Protein AF-A0A2P8R454-F1 (afdb_monomer_lite)

Structure (mmCIF, N/CA/C/O backbone):
data_AF-A0A2P8R454-F1
#
_entry.id   AF-A0A2P8R454-F1
#
loop_
_atom_site.group_PDB
_ato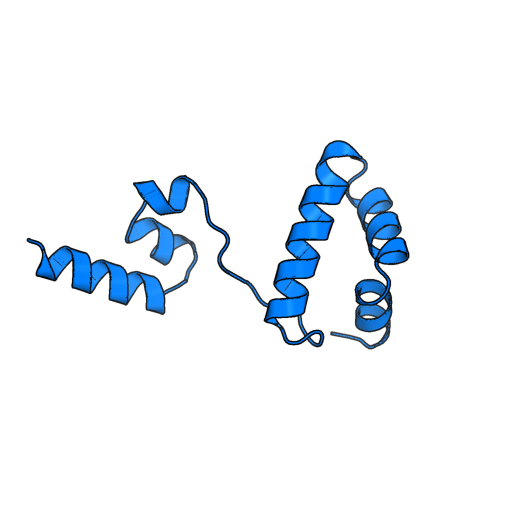m_site.id
_atom_site.type_symbol
_atom_site.label_atom_id
_atom_site.label_alt_id
_atom_site.label_comp_id
_atom_site.label_asym_id
_atom_site.label_entity_id
_atom_site.label_seq_id
_atom_site.pdbx_PDB_ins_code
_atom_site.Cartn_x
_atom_site.Cartn_y
_atom_site.Cartn_z
_atom_site.occupancy
_atom_site.B_iso_or_equiv
_atom_site.auth_seq_id
_atom_site.auth_comp_id
_atom_site.auth_asym_id
_atom_site.auth_atom_id
_atom_site.pdbx_PDB_model_num
ATOM 1 N N . MET A 1 1 ? -1.560 -1.597 16.221 1.00 70.81 1 MET A N 1
ATOM 2 C CA . MET A 1 1 ? -2.775 -0.757 16.195 1.00 70.81 1 MET A CA 1
ATOM 3 C C . MET A 1 1 ? -3.500 -0.948 17.514 1.00 70.81 1 MET A C 1
ATOM 5 O O . MET A 1 1 ? -3.611 -2.093 17.935 1.00 70.81 1 MET A O 1
ATOM 9 N N . ASN A 1 2 ? -3.910 0.127 18.183 1.00 83.81 2 ASN A N 1
ATOM 10 C CA . ASN A 1 2 ? -4.636 0.062 19.456 1.00 83.81 2 ASN A CA 1
ATOM 11 C C . ASN A 1 2 ? -6.119 -0.302 19.222 1.00 83.81 2 ASN A C 1
ATOM 13 O O . ASN A 1 2 ? -6.612 -0.112 18.109 1.00 83.81 2 ASN A O 1
ATOM 17 N N . GLU A 1 3 ? -6.836 -0.796 20.233 1.00 83.12 3 GLU A N 1
ATOM 18 C CA . GLU A 1 3 ? -8.254 -1.188 20.094 1.00 83.12 3 GLU A CA 1
ATOM 19 C C . GLU A 1 3 ? -9.132 -0.022 19.634 1.00 83.12 3 GLU A C 1
ATOM 21 O O . GLU A 1 3 ? -9.871 -0.157 18.663 1.00 83.12 3 GLU A O 1
ATOM 26 N N . TYR A 1 4 ? -8.926 1.163 20.213 1.00 83.62 4 TYR A N 1
ATOM 27 C CA . TYR A 1 4 ? -9.585 2.398 19.779 1.00 83.62 4 TYR A CA 1
ATOM 28 C C . TYR A 1 4 ? -9.369 2.703 18.288 1.00 83.62 4 TYR A C 1
ATOM 30 O O . TYR A 1 4 ? -10.274 3.131 17.580 1.00 83.62 4 TYR A O 1
ATOM 38 N N . GLN A 1 5 ? -8.159 2.462 17.778 1.00 80.81 5 GLN A N 1
ATOM 39 C CA . GLN A 1 5 ? -7.856 2.707 16.368 1.00 80.81 5 GLN A CA 1
ATOM 40 C C . GLN A 1 5 ? -8.598 1.712 15.470 1.00 80.81 5 GLN A C 1
ATOM 42 O O . GLN A 1 5 ? -9.121 2.108 14.435 1.00 80.81 5 GLN A O 1
ATOM 47 N N . LYS A 1 6 ? -8.691 0.438 15.875 1.00 80.00 6 LYS A N 1
ATOM 48 C CA . LYS A 1 6 ? -9.483 -0.566 15.148 1.00 80.00 6 LYS A CA 1
ATOM 49 C C . LYS A 1 6 ? -10.955 -0.175 15.087 1.00 80.00 6 LYS A C 1
ATOM 51 O O . LYS A 1 6 ? -11.547 -0.269 14.019 1.00 80.00 6 LYS A O 1
ATOM 56 N N . GLU A 1 7 ? -11.509 0.310 16.193 1.00 84.06 7 GLU A N 1
ATOM 57 C CA . GLU A 1 7 ? -12.897 0.765 16.264 1.00 84.06 7 GLU A CA 1
ATOM 58 C C . GLU A 1 7 ? -13.154 1.932 15.298 1.00 84.06 7 GLU A C 1
ATOM 60 O O . GLU A 1 7 ? -14.049 1.857 14.454 1.00 84.06 7 GLU A O 1
ATOM 65 N N . VAL A 1 8 ? -12.289 2.953 15.323 1.00 83.19 8 VAL A N 1
ATOM 66 C CA . VAL A 1 8 ? -12.350 4.102 14.403 1.00 83.19 8 VAL A CA 1
ATOM 67 C C . VAL A 1 8 ? -12.277 3.668 12.938 1.00 83.19 8 VAL A C 1
ATOM 69 O O . VAL A 1 8 ? -13.015 4.189 12.109 1.00 83.19 8 VAL A O 1
ATOM 72 N N . PHE A 1 9 ? -11.410 2.710 12.610 1.00 79.75 9 PHE A N 1
ATOM 73 C CA . PHE A 1 9 ? -11.222 2.237 11.236 1.00 79.75 9 PHE A CA 1
ATOM 74 C C . PHE A 1 9 ? -12.304 1.266 10.763 1.00 79.75 9 PHE A C 1
ATOM 76 O O . PHE A 1 9 ? -12.572 1.194 9.568 1.00 79.75 9 PHE A O 1
ATOM 83 N N . SER A 1 10 ? -12.951 0.552 11.684 1.00 79.81 10 SER A N 1
ATOM 84 C CA . SER A 1 10 ? -14.099 -0.305 11.377 1.00 79.81 10 SER A CA 1
ATOM 85 C C . SER A 1 10 ? -15.376 0.495 11.097 1.00 79.81 10 SER A C 1
ATOM 87 O O . SER A 1 10 ? -16.239 0.039 10.349 1.00 79.81 10 SER A O 1
ATOM 89 N N . ASN A 1 11 ? -15.487 1.708 11.652 1.00 86.38 11 ASN A N 1
ATOM 90 C CA . ASN A 1 11 ? -16.629 2.586 11.440 1.00 86.38 11 ASN A CA 1
ATOM 91 C C . ASN A 1 11 ? -16.347 3.606 10.324 1.00 86.38 11 ASN A C 1
ATOM 93 O O . ASN A 1 11 ? -15.723 4.646 10.529 1.00 86.38 11 ASN A O 1
ATOM 97 N N . LEU A 1 12 ? -16.876 3.318 9.136 1.00 79.44 12 LEU A N 1
ATOM 98 C CA . LEU A 1 12 ? -16.690 4.124 7.927 1.00 79.44 12 LEU A CA 1
ATOM 99 C C . LEU A 1 12 ? -17.201 5.572 8.032 1.00 79.44 12 LEU A C 1
ATOM 101 O O . LEU A 1 12 ? -16.718 6.440 7.304 1.00 79.44 12 LEU A O 1
ATOM 105 N N . ILE A 1 13 ? -18.186 5.847 8.890 1.00 84.94 13 ILE A N 1
ATOM 106 C CA . ILE A 1 13 ? -18.713 7.205 9.102 1.00 84.94 13 ILE A CA 1
ATOM 107 C C . ILE A 1 13 ? -17.747 7.977 9.998 1.00 84.94 13 ILE A C 1
ATOM 109 O O . ILE A 1 13 ? -17.287 9.057 9.636 1.00 84.94 13 ILE A O 1
ATOM 113 N N . LEU A 1 14 ? -17.352 7.364 11.114 1.00 86.50 14 LEU A N 1
ATOM 114 C CA . LEU A 1 14 ? -16.452 7.977 12.084 1.00 86.50 14 LEU A CA 1
ATOM 115 C C . LEU A 1 14 ? -15.055 8.219 11.491 1.00 86.50 14 LEU A C 1
ATOM 117 O O . LEU A 1 14 ? -14.431 9.245 11.757 1.00 86.50 14 LEU A O 1
ATOM 121 N N . LEU A 1 15 ? -14.582 7.325 10.619 1.00 85.69 15 LEU A N 1
ATOM 122 C CA . LEU A 1 15 ? -13.355 7.521 9.850 1.00 85.69 15 LEU A CA 1
ATOM 123 C C . LEU A 1 15 ? -13.415 8.785 8.980 1.00 85.69 15 LEU A C 1
ATOM 125 O O . LEU A 1 15 ? -12.459 9.563 8.963 1.00 85.69 15 LEU A O 1
ATOM 129 N N . ARG A 1 16 ? -14.528 8.991 8.267 1.00 87.19 16 ARG A N 1
ATOM 130 C CA . ARG A 1 16 ? -14.727 10.152 7.390 1.00 87.19 16 ARG A CA 1
ATOM 131 C C . ARG A 1 16 ? -14.801 11.444 8.193 1.00 87.19 16 ARG A C 1
ATOM 133 O O . ARG A 1 16 ? -14.088 12.375 7.850 1.00 87.19 16 ARG A O 1
ATOM 140 N N . GLU A 1 17 ? -15.538 11.474 9.301 1.00 87.38 17 GLU A N 1
ATOM 141 C CA . GLU A 1 17 ? -15.598 12.646 10.190 1.00 87.38 17 GLU A CA 1
ATOM 142 C C . GLU A 1 17 ? -14.215 13.030 10.731 1.00 87.38 17 GLU A C 1
ATOM 144 O O . GLU A 1 17 ? -13.824 14.198 10.722 1.00 87.38 17 GLU A O 1
ATOM 149 N N . LYS A 1 18 ? -13.422 12.042 11.168 1.00 86.56 18 LYS A N 1
ATOM 150 C CA . LYS A 1 18 ? -12.050 12.295 11.627 1.00 86.56 18 LYS A CA 1
ATOM 151 C C . LYS A 1 18 ? -11.180 12.813 10.485 1.00 86.56 18 LYS A C 1
ATOM 153 O O . LYS A 1 18 ? -10.476 13.802 10.669 1.00 86.56 18 LYS A O 1
ATOM 158 N N . LEU A 1 19 ? -11.239 12.188 9.308 1.00 86.31 19 LEU A N 1
ATOM 159 C CA . LEU A 1 19 ? -10.507 12.655 8.129 1.00 86.31 19 LEU A CA 1
ATOM 160 C C . LEU A 1 19 ? -10.917 14.073 7.726 1.00 86.31 19 LEU A C 1
ATOM 162 O O . LEU A 1 19 ? -10.046 14.849 7.352 1.00 86.31 19 LEU A O 1
ATOM 166 N N . GLU A 1 20 ? -12.191 14.439 7.847 1.00 86.38 20 GLU A N 1
ATOM 167 C CA . GLU A 1 20 ? -12.692 15.783 7.547 1.00 86.38 20 GLU A CA 1
ATOM 168 C C . GLU A 1 20 ? -12.059 16.842 8.440 1.00 86.38 20 GLU A C 1
ATOM 170 O O . GLU A 1 20 ? -11.537 17.842 7.939 1.00 86.38 20 GLU A O 1
ATOM 175 N N . ILE A 1 21 ? -12.019 16.575 9.748 1.00 86.75 21 ILE A N 1
ATOM 176 C CA . ILE A 1 21 ? -11.400 17.458 10.740 1.00 86.75 21 ILE A CA 1
ATOM 177 C C . ILE A 1 21 ? -9.916 17.683 10.415 1.00 86.75 21 ILE A C 1
ATOM 179 O O . ILE A 1 21 ? -9.427 18.808 10.521 1.00 86.75 21 ILE A O 1
ATOM 183 N N . TYR A 1 22 ? -9.200 16.633 10.000 1.00 83.44 22 TYR A N 1
ATOM 184 C CA . TYR A 1 22 ? -7.762 16.712 9.728 1.00 83.44 22 TYR A CA 1
ATOM 185 C C . TYR A 1 22 ? -7.410 17.258 8.337 1.00 83.44 22 TYR A C 1
ATOM 187 O O . TYR A 1 22 ? -6.419 17.974 8.210 1.00 83.44 22 TYR A O 1
ATOM 195 N N . LEU A 1 23 ? -8.170 16.922 7.287 1.00 82.12 23 LEU A N 1
ATOM 196 C CA . LEU A 1 23 ? -7.873 17.356 5.915 1.00 82.12 23 LEU A CA 1
ATOM 197 C C . LEU A 1 23 ? -8.445 18.734 5.576 1.00 82.12 23 LEU A C 1
ATOM 199 O O . LEU A 1 23 ? -7.960 19.347 4.622 1.00 82.12 23 LEU A O 1
ATOM 203 N N . GLN A 1 24 ? -9.502 19.182 6.269 1.00 80.88 24 GLN A N 1
ATOM 204 C CA . GLN A 1 24 ? -10.220 20.442 6.008 1.00 80.88 24 GLN A CA 1
ATOM 205 C C . GLN A 1 24 ? -10.612 20.646 4.526 1.00 80.88 24 GLN A C 1
ATOM 207 O O . GLN A 1 24 ? -10.819 21.767 4.064 1.00 80.88 24 GLN A O 1
ATOM 212 N N . THR A 1 25 ? -10.677 19.564 3.741 1.00 79.12 25 THR A N 1
ATOM 213 C CA . THR A 1 25 ? -10.911 19.601 2.294 1.00 79.12 25 THR A CA 1
ATOM 214 C C . THR A 1 25 ? -11.853 18.474 1.867 1.00 79.12 25 THR A C 1
ATOM 216 O O . THR A 1 25 ? -11.432 17.317 1.787 1.00 79.12 25 THR A O 1
ATOM 219 N N . PRO A 1 26 ? -13.109 18.786 1.497 1.00 74.56 26 PRO A N 1
ATOM 220 C CA . PRO A 1 26 ? -14.101 17.757 1.184 1.00 74.56 26 PRO A CA 1
ATOM 221 C C . PRO A 1 26 ? -13.755 16.987 -0.097 1.00 74.56 26 PRO A C 1
ATOM 223 O O . PRO A 1 26 ? -13.920 15.776 -0.163 1.00 74.56 26 PRO A O 1
ATOM 226 N N . LYS A 1 27 ? -13.162 17.655 -1.098 1.00 76.75 27 LYS A N 1
ATOM 227 C CA . LYS A 1 27 ? -12.797 17.031 -2.387 1.00 76.75 27 LYS A CA 1
ATOM 228 C C . LYS A 1 27 ? -11.761 15.910 -2.279 1.00 76.75 27 LYS A C 1
ATOM 230 O O . LYS A 1 27 ? -11.671 15.080 -3.174 1.00 76.75 27 LYS A O 1
ATOM 235 N N . LYS A 1 28 ? -10.922 15.928 -1.242 1.00 77.88 28 LYS A N 1
ATOM 236 C CA . LYS A 1 28 ? -9.860 14.930 -1.049 1.00 77.88 28 LYS A CA 1
ATOM 237 C C . LYS A 1 28 ? -10.270 13.852 -0.053 1.00 77.88 28 LYS A C 1
ATOM 239 O O . LYS A 1 28 ? -9.664 12.790 -0.047 1.00 77.88 28 LYS A O 1
ATOM 244 N N . LEU A 1 29 ? -11.303 14.095 0.745 1.00 85.75 29 LEU A N 1
ATOM 245 C CA . LEU A 1 29 ? -11.730 13.199 1.809 1.00 85.75 29 LEU A CA 1
ATOM 246 C C . LEU A 1 29 ? -12.036 11.788 1.301 1.00 85.75 29 LEU A C 1
ATOM 248 O O . LEU A 1 29 ? -11.509 10.819 1.841 1.00 85.75 29 LEU A O 1
ATOM 252 N N . GLU A 1 30 ? -12.814 11.677 0.226 1.00 84.44 30 GLU A N 1
ATOM 253 C CA . GLU A 1 30 ? -13.184 10.380 -0.347 1.00 84.44 30 GLU A CA 1
ATOM 254 C C . GLU A 1 30 ? -11.972 9.616 -0.883 1.00 84.44 30 GLU A C 1
ATOM 256 O O . GLU A 1 30 ? -11.829 8.429 -0.610 1.00 84.44 30 GLU A O 1
ATOM 261 N N . ILE A 1 31 ? -11.044 10.304 -1.554 1.00 85.12 31 ILE A N 1
ATOM 262 C CA . ILE A 1 31 ? -9.821 9.694 -2.097 1.00 85.12 31 ILE A CA 1
ATOM 263 C C . ILE A 1 31 ? -8.963 9.106 -0.969 1.00 85.12 31 ILE A C 1
ATOM 265 O O . ILE A 1 31 ? -8.389 8.020 -1.104 1.00 85.12 31 ILE A O 1
ATOM 269 N N . TYR A 1 32 ? -8.861 9.822 0.152 1.00 83.81 32 TYR A N 1
ATOM 270 C CA . TYR A 1 32 ? -8.102 9.363 1.312 1.00 83.81 32 TYR A CA 1
ATOM 271 C C . TYR A 1 32 ? -8.823 8.232 2.047 1.00 83.81 32 TYR A C 1
ATOM 273 O O . TYR A 1 32 ? -8.160 7.272 2.433 1.00 83.81 32 TYR A O 1
ATOM 281 N N . ALA A 1 33 ? -10.151 8.299 2.182 1.00 86.62 33 ALA A N 1
ATOM 282 C CA . ALA A 1 33 ? -10.952 7.223 2.762 1.00 86.62 33 ALA A CA 1
ATOM 283 C C . ALA A 1 33 ? -10.829 5.929 1.937 1.00 86.62 33 ALA A C 1
ATOM 285 O O . ALA A 1 33 ? -10.477 4.887 2.479 1.00 86.62 33 ALA A O 1
ATOM 286 N N . GLU A 1 34 ? -10.987 6.008 0.615 1.00 86.06 34 GLU A N 1
ATOM 287 C CA . GLU A 1 34 ? -10.877 4.857 -0.289 1.00 86.06 34 GLU A CA 1
ATOM 288 C C . GLU A 1 34 ? -9.459 4.258 -0.290 1.00 86.06 34 GLU A C 1
ATOM 290 O O . GLU A 1 34 ? -9.265 3.040 -0.299 1.00 86.06 34 GLU A O 1
ATOM 295 N N . SER A 1 35 ? -8.431 5.111 -0.257 1.00 82.88 35 SER A N 1
ATOM 296 C CA . SER A 1 35 ? -7.042 4.652 -0.139 1.00 82.88 35 SER A CA 1
ATOM 297 C C . SER A 1 35 ? -6.803 3.944 1.192 1.00 82.88 35 SER A C 1
ATOM 299 O O . SER A 1 35 ? -6.133 2.913 1.235 1.00 82.88 35 SER A O 1
ATOM 301 N N . PHE A 1 36 ? -7.365 4.484 2.273 1.00 84.69 36 PHE A N 1
ATOM 302 C CA . PHE A 1 36 ? -7.252 3.918 3.605 1.00 84.69 36 PHE A CA 1
ATOM 303 C C . PHE A 1 36 ? -7.916 2.540 3.697 1.00 84.69 36 PHE A C 1
ATOM 305 O O . PHE A 1 36 ? -7.282 1.599 4.170 1.00 84.69 36 PHE A O 1
ATOM 312 N N . GLU A 1 37 ? -9.135 2.393 3.174 1.00 84.38 37 GLU A N 1
ATOM 313 C 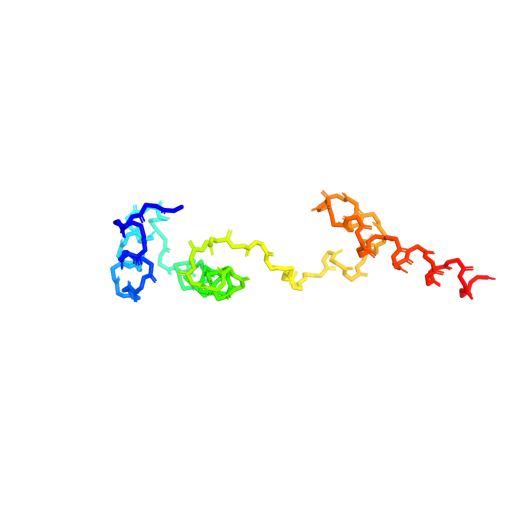CA . GLU A 1 37 ? -9.855 1.115 3.110 1.00 84.38 37 GLU A CA 1
ATOM 314 C C . GLU A 1 37 ? -9.010 0.037 2.405 1.00 84.38 37 GLU A C 1
ATOM 316 O O . GLU A 1 37 ? -8.818 -1.058 2.937 1.00 84.38 37 GLU A O 1
ATOM 321 N N . LYS A 1 38 ? -8.375 0.376 1.272 1.00 83.62 38 LYS A N 1
ATOM 322 C CA . LYS A 1 38 ? -7.477 -0.537 0.535 1.00 83.62 38 LYS A CA 1
ATOM 323 C C . LYS A 1 38 ? -6.238 -0.955 1.334 1.00 83.62 38 LYS A C 1
ATOM 325 O O . LYS A 1 38 ? -5.744 -2.070 1.149 1.00 83.62 38 LYS A O 1
ATOM 330 N N . PHE A 1 39 ? -5.697 -0.073 2.175 1.00 84.00 39 PHE A N 1
ATOM 331 C CA . PHE A 1 39 ? -4.547 -0.382 3.035 1.00 84.00 39 PHE A CA 1
ATOM 332 C C . PHE A 1 39 ? -4.935 -1.188 4.276 1.00 84.00 39 PHE A C 1
ATOM 334 O O . PHE A 1 39 ? -4.156 -2.021 4.741 1.00 84.00 39 PHE A O 1
ATOM 341 N N . PHE A 1 40 ? -6.134 -0.952 4.799 1.00 83.62 40 PHE A N 1
ATOM 342 C CA . PHE A 1 40 ? -6.686 -1.678 5.935 1.00 83.62 40 PHE A CA 1
ATOM 343 C C . PHE A 1 40 ? -7.034 -3.123 5.561 1.00 83.62 40 PHE A C 1
ATOM 345 O O . PHE A 1 40 ? -6.646 -4.062 6.257 1.00 83.62 40 PHE A O 1
ATOM 352 N N . GLU A 1 41 ? -7.662 -3.316 4.400 1.00 83.94 41 GLU A N 1
ATOM 353 C CA . GLU A 1 41 ? -7.918 -4.638 3.825 1.00 83.94 41 GLU A CA 1
ATOM 354 C C . GLU A 1 41 ? -6.602 -5.402 3.579 1.00 83.94 41 GLU A C 1
ATOM 356 O O . GLU A 1 41 ? -6.476 -6.576 3.921 1.00 83.94 41 GLU A O 1
ATOM 361 N N . ALA A 1 42 ? -5.567 -4.723 3.068 1.00 82.50 42 ALA A N 1
ATOM 362 C CA . ALA A 1 42 ? -4.256 -5.331 2.814 1.00 82.50 42 ALA A CA 1
ATOM 363 C C . ALA A 1 42 ? -3.537 -5.830 4.080 1.00 82.50 42 ALA A C 1
ATOM 365 O O . ALA A 1 42 ? -2.666 -6.699 3.991 1.00 82.50 42 ALA A O 1
ATOM 366 N N . GLY A 1 43 ? -3.862 -5.260 5.240 1.00 77.88 43 GLY A N 1
ATOM 367 C CA . GLY A 1 43 ? -3.348 -5.670 6.545 1.00 77.88 43 GLY A CA 1
ATOM 368 C C . GLY A 1 43 ? -4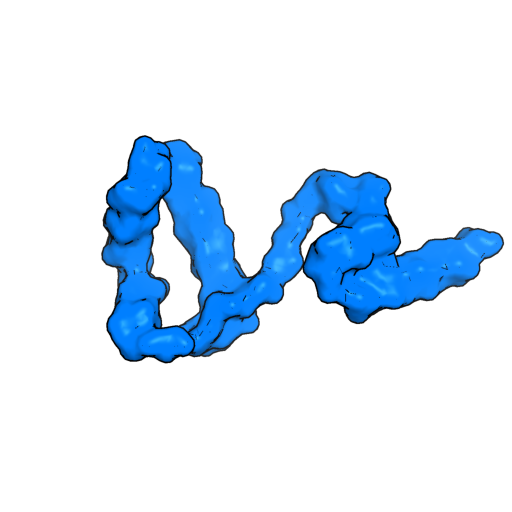.306 -6.574 7.322 1.00 77.88 43 GLY A C 1
ATOM 369 O O . GLY A 1 43 ? -4.224 -6.629 8.550 1.00 77.88 43 GLY A O 1
ATOM 370 N N . ASN A 1 44 ? -5.229 -7.264 6.635 1.00 79.00 44 ASN A N 1
ATOM 371 C CA . ASN A 1 44 ? -6.224 -8.159 7.237 1.00 79.00 44 ASN A CA 1
ATOM 372 C C . ASN A 1 44 ? -7.049 -7.486 8.350 1.00 79.00 44 ASN A C 1
ATOM 374 O O . ASN A 1 44 ? -7.314 -8.103 9.384 1.00 79.00 44 ASN A O 1
ATOM 378 N N . CYS A 1 45 ? -7.391 -6.205 8.182 1.00 73.88 45 CYS A N 1
ATOM 379 C CA . CYS A 1 45 ? -8.188 -5.424 9.136 1.00 73.88 45 CYS A CA 1
ATOM 380 C C . CYS A 1 45 ? -7.579 -5.309 10.551 1.00 73.88 45 CYS A C 1
ATOM 382 O O . CYS A 1 45 ? -8.256 -4.929 11.506 1.00 73.88 45 CYS A O 1
ATOM 384 N N . ASN A 1 46 ? -6.295 -5.637 10.707 1.00 72.62 46 ASN A N 1
ATOM 385 C CA . ASN A 1 46 ? -5.583 -5.605 11.986 1.00 72.62 46 ASN A CA 1
ATOM 386 C C . ASN A 1 46 ? -4.449 -4.580 12.006 1.00 72.62 46 ASN A C 1
ATOM 388 O O . ASN A 1 46 ? -4.093 -4.069 13.072 1.00 72.62 46 ASN A O 1
ATOM 392 N N . GLU A 1 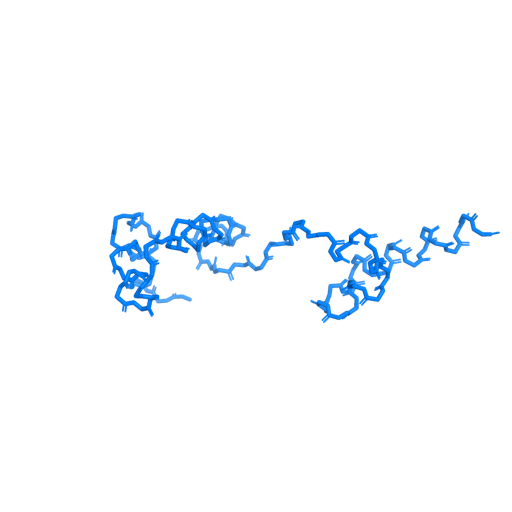47 ? -3.910 -4.262 10.836 1.00 77.75 47 GLU A N 1
ATOM 393 C CA . GLU A 1 47 ? -2.864 -3.273 10.633 1.00 77.75 47 GLU A CA 1
ATOM 394 C C . GLU A 1 47 ? -3.096 -2.509 9.328 1.00 77.75 47 GLU A C 1
ATOM 396 O O . GLU A 1 47 ? -3.805 -2.965 8.435 1.00 77.75 47 GLU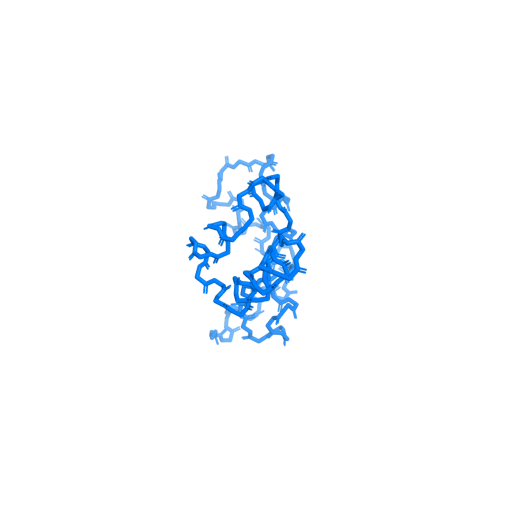 A O 1
ATOM 401 N N . ILE A 1 48 ? -2.495 -1.328 9.214 1.00 77.62 48 ILE A N 1
ATOM 402 C CA . ILE A 1 48 ? -2.475 -0.582 7.958 1.00 77.62 48 ILE A CA 1
ATOM 403 C C . ILE A 1 48 ? -1.243 -1.059 7.205 1.00 77.62 48 ILE A C 1
ATOM 405 O O . ILE A 1 48 ? -0.116 -0.736 7.586 1.00 77.62 48 ILE A O 1
ATOM 409 N N . LYS A 1 49 ? -1.450 -1.841 6.146 1.00 79.62 49 LYS A N 1
ATOM 410 C CA . LYS A 1 49 ? -0.349 -2.356 5.337 1.00 79.62 49 LYS A CA 1
ATOM 411 C C . LYS A 1 49 ? -0.288 -1.632 4.008 1.00 79.62 49 LYS A C 1
ATOM 413 O O . LYS A 1 49 ? -1.289 -1.460 3.317 1.00 79.62 49 LYS A O 1
ATOM 418 N N . PHE A 1 50 ? 0.918 -1.227 3.624 1.00 74.94 50 PHE A N 1
ATOM 419 C CA . PHE A 1 50 ? 1.127 -0.602 2.329 1.00 74.94 50 PHE A CA 1
ATOM 420 C C . PHE A 1 50 ? 0.768 -1.576 1.195 1.00 74.94 50 PHE A C 1
ATOM 422 O O . PHE A 1 50 ? 1.349 -2.657 1.074 1.00 74.94 50 PHE A O 1
ATOM 429 N N . LYS A 1 51 ? -0.161 -1.158 0.332 1.00 76.56 51 LYS A N 1
ATOM 430 C CA . LYS A 1 51 ? -0.543 -1.839 -0.908 1.00 76.56 51 LYS A CA 1
ATOM 431 C C . LYS A 1 51 ? -0.089 -0.977 -2.075 1.00 76.56 51 LYS A C 1
ATOM 433 O O . LYS A 1 51 ? -0.433 0.197 -2.164 1.00 76.56 51 LYS A O 1
ATOM 438 N N . ALA A 1 52 ? 0.709 -1.535 -2.977 1.00 69.56 52 ALA A N 1
ATOM 439 C CA . ALA A 1 52 ? 1.182 -0.764 -4.118 1.00 69.56 52 ALA A CA 1
ATOM 440 C C . ALA A 1 52 ? -0.008 -0.325 -4.984 1.00 69.56 52 ALA A C 1
ATOM 442 O O . ALA A 1 52 ? -0.668 -1.154 -5.605 1.00 69.56 52 ALA A O 1
ATOM 443 N N . THR A 1 53 ? -0.269 0.977 -5.020 1.00 70.94 53 THR A N 1
ATOM 444 C CA . THR A 1 53 ? -1.229 1.589 -5.933 1.00 70.94 53 THR A CA 1
ATOM 445 C C . THR A 1 53 ? -0.544 1.935 -7.249 1.00 70.94 53 THR A C 1
ATOM 447 O O . THR A 1 53 ? 0.623 2.362 -7.275 1.00 70.94 53 THR A O 1
ATOM 450 N N . TRP A 1 54 ? -1.273 1.706 -8.342 1.00 66.31 54 TRP A N 1
ATOM 451 C CA . TRP A 1 54 ? -0.850 2.064 -9.690 1.00 66.31 54 TRP A CA 1
ATOM 452 C C . TRP A 1 54 ? -0.711 3.583 -9.799 1.00 66.31 54 TRP A C 1
ATOM 454 O O . TRP A 1 54 ? -1.580 4.328 -9.350 1.00 66.31 54 TRP A O 1
ATOM 464 N N . SER A 1 55 ? 0.391 4.048 -10.378 1.00 73.19 55 SER A N 1
ATOM 465 C CA . SER A 1 55 ? 0.592 5.458 -10.705 1.00 73.19 55 SER A CA 1
ATOM 466 C C . SER A 1 55 ? 1.252 5.565 -12.073 1.00 73.19 55 SER A C 1
ATOM 468 O O . SER A 1 55 ? 2.002 4.674 -12.467 1.00 73.19 55 SER A O 1
ATOM 470 N N . CYS A 1 56 ? 1.034 6.670 -12.789 1.00 72.88 56 CYS A N 1
ATOM 471 C CA . CYS A 1 56 ? 1.723 6.920 -14.063 1.00 72.88 56 CYS A CA 1
ATOM 472 C C . CYS A 1 56 ? 3.252 6.912 -13.896 1.00 72.88 56 CYS A C 1
ATOM 474 O O . CYS A 1 56 ? 3.987 6.539 -14.804 1.00 72.88 56 CYS A O 1
ATOM 476 N N . TRP A 1 57 ? 3.735 7.253 -12.701 1.00 70.12 57 TRP A N 1
ATOM 477 C CA . TRP A 1 57 ? 5.152 7.193 -12.359 1.00 70.12 57 TRP A CA 1
ATOM 478 C C . TRP A 1 57 ? 5.685 5.749 -12.299 1.00 70.12 57 TRP A C 1
ATOM 480 O O . TRP A 1 57 ? 6.843 5.517 -12.630 1.00 70.12 57 TRP A O 1
ATOM 490 N N . ALA A 1 58 ? 4.837 4.769 -11.967 1.00 68.19 58 ALA A N 1
ATOM 491 C CA . ALA A 1 58 ? 5.186 3.348 -12.024 1.00 68.19 58 ALA A CA 1
ATOM 492 C C . ALA A 1 58 ? 5.415 2.856 -13.457 1.00 68.19 58 ALA A C 1
ATOM 494 O O . ALA A 1 58 ? 6.273 2.007 -13.683 1.00 68.19 58 ALA A O 1
ATOM 495 N N . PHE A 1 59 ? 4.666 3.409 -14.415 1.00 71.00 59 PHE A N 1
ATOM 496 C CA . PHE A 1 59 ? 4.774 3.051 -15.827 1.00 71.00 59 PHE A CA 1
ATOM 497 C C . PHE A 1 59 ? 6.077 3.573 -16.448 1.00 71.00 59 PHE A C 1
ATOM 499 O O . PHE A 1 59 ? 6.797 2.815 -17.087 1.00 71.00 59 PHE A O 1
ATOM 506 N N . PHE A 1 60 ? 6.417 4.844 -16.214 1.00 79.06 60 PHE A N 1
ATOM 507 C CA . PHE A 1 60 ? 7.609 5.459 -16.814 1.00 79.06 60 PHE A CA 1
ATOM 508 C C . PHE A 1 60 ? 8.899 5.259 -16.007 1.00 79.06 60 PHE A C 1
ATOM 510 O O . PHE A 1 60 ? 9.984 5.270 -16.578 1.00 79.06 60 PHE A O 1
ATOM 517 N N . GLY A 1 61 ? 8.814 5.085 -14.686 1.00 75.31 61 GLY A N 1
ATOM 518 C CA . GLY A 1 61 ? 9.997 4.997 -13.825 1.00 75.31 61 GLY A CA 1
ATOM 519 C C . GLY A 1 61 ? 10.597 3.591 -13.687 1.00 75.31 61 GLY A C 1
ATOM 520 O O . GLY A 1 61 ? 11.713 3.466 -13.179 1.00 75.31 61 GLY A O 1
ATOM 521 N N . GLY A 1 62 ? 9.891 2.539 -14.122 1.00 78.88 62 GLY A N 1
ATOM 522 C CA . GLY A 1 62 ? 10.399 1.162 -14.208 1.00 78.88 62 GLY A CA 1
ATOM 523 C C . GLY A 1 62 ? 11.162 0.688 -12.962 1.00 78.88 62 GLY A C 1
ATOM 524 O O . GLY A 1 62 ? 10.661 0.756 -11.841 1.00 78.88 62 GLY A O 1
ATOM 525 N N . TYR A 1 63 ? 12.404 0.230 -13.145 1.00 79.50 63 TYR A N 1
ATOM 526 C CA . TYR A 1 63 ? 13.271 -0.238 -12.055 1.00 79.50 63 TYR A CA 1
ATOM 527 C C . TYR A 1 63 ? 13.520 0.829 -10.970 1.00 79.50 63 TYR A C 1
ATOM 529 O O . TYR A 1 63 ? 13.379 0.553 -9.775 1.00 79.50 63 TYR A O 1
ATOM 537 N N . PHE A 1 64 ? 13.833 2.066 -11.373 1.00 80.19 64 PHE A N 1
ATOM 538 C CA . PHE A 1 64 ? 14.121 3.166 -10.445 1.00 80.19 64 PHE A CA 1
ATOM 539 C C . PHE A 1 64 ? 12.897 3.561 -9.609 1.00 80.19 64 PHE A C 1
ATOM 541 O O . PHE A 1 64 ? 13.040 3.921 -8.439 1.00 80.19 64 PHE A O 1
ATOM 548 N N . PHE A 1 65 ? 11.690 3.421 -10.163 1.00 82.25 65 PHE A N 1
ATOM 549 C CA . PHE A 1 65 ? 10.441 3.634 -9.431 1.00 82.25 65 PHE A CA 1
ATOM 550 C C . PHE A 1 65 ? 10.297 2.678 -8.239 1.00 82.25 65 PHE A C 1
ATOM 552 O O . PHE A 1 65 ? 9.987 3.105 -7.122 1.00 82.25 65 PHE A O 1
ATOM 559 N N . PHE A 1 66 ? 10.537 1.382 -8.460 1.00 78.88 66 PHE A N 1
ATOM 560 C CA . PHE A 1 66 ? 10.422 0.376 -7.402 1.00 78.88 66 PHE A CA 1
ATOM 561 C C . PHE A 1 66 ? 11.527 0.515 -6.348 1.00 78.88 66 PHE A C 1
ATOM 563 O O . PHE A 1 66 ? 11.249 0.336 -5.160 1.00 78.88 66 PHE A O 1
ATOM 570 N N . LEU A 1 67 ? 12.739 0.917 -6.751 1.00 82.81 67 LEU A N 1
ATOM 571 C CA . LEU A 1 67 ? 13.819 1.248 -5.817 1.00 82.81 67 LEU A CA 1
ATOM 572 C C . LEU A 1 67 ? 13.478 2.444 -4.923 1.00 82.81 67 LEU A C 1
ATOM 574 O O . LEU A 1 67 ? 13.627 2.353 -3.705 1.00 82.81 67 LEU A O 1
ATOM 578 N N . TYR A 1 68 ? 12.981 3.542 -5.500 1.00 80.88 68 TYR A N 1
ATOM 579 C CA . TYR A 1 68 ? 12.579 4.729 -4.740 1.00 80.88 68 TYR A CA 1
ATOM 580 C C . TYR A 1 68 ? 11.522 4.396 -3.677 1.00 80.88 68 TYR A C 1
ATOM 582 O O . TYR A 1 68 ? 11.609 4.834 -2.530 1.00 80.88 68 TYR A O 1
ATOM 590 N N . ARG A 1 69 ? 10.547 3.553 -4.036 1.00 77.62 69 ARG A N 1
ATOM 591 C CA . ARG A 1 69 ? 9.466 3.109 -3.143 1.00 77.62 69 ARG A CA 1
ATOM 592 C C . ARG A 1 69 ? 9.909 2.037 -2.130 1.00 77.62 69 ARG A C 1
ATOM 594 O O . ARG A 1 69 ? 9.088 1.589 -1.335 1.00 77.62 69 ARG A O 1
ATOM 601 N N . LYS A 1 70 ? 11.192 1.645 -2.136 1.00 81.06 70 LYS A N 1
ATOM 602 C CA . LYS A 1 70 ? 11.784 0.579 -1.304 1.00 81.06 70 LYS A CA 1
ATOM 603 C C . LYS A 1 70 ? 11.119 -0.794 -1.493 1.00 81.06 70 LYS A C 1
ATOM 605 O O . LYS A 1 70 ? 11.179 -1.647 -0.610 1.00 81.06 70 LYS A O 1
ATOM 610 N N . ASP A 1 71 ? 10.495 -1.031 -2.647 1.00 80.69 71 ASP A N 1
ATOM 611 C CA . ASP A 1 71 ? 9.859 -2.308 -2.989 1.00 80.69 71 ASP A CA 1
ATOM 612 C C . ASP A 1 71 ? 10.862 -3.209 -3.731 1.00 80.69 71 ASP A C 1
ATOM 614 O O . ASP A 1 71 ? 10.778 -3.435 -4.941 1.00 80.69 71 ASP A O 1
ATOM 618 N N . TYR A 1 72 ? 11.866 -3.693 -2.990 1.00 81.94 72 TYR A N 1
ATOM 619 C CA . TYR A 1 72 ? 13.027 -4.398 -3.551 1.00 81.94 72 TYR A CA 1
ATOM 620 C C . TYR A 1 72 ? 12.665 -5.684 -4.299 1.00 81.94 72 TYR A C 1
ATOM 622 O O . TYR A 1 72 ? 13.311 -6.021 -5.289 1.00 81.94 72 TYR A O 1
ATOM 630 N N . LYS A 1 73 ? 11.611 -6.393 -3.867 1.00 83.00 73 LYS A N 1
ATOM 631 C CA . LYS A 1 73 ? 11.160 -7.623 -4.537 1.00 83.00 73 LYS A CA 1
ATOM 632 C C . LYS A 1 73 ? 10.701 -7.331 -5.964 1.00 83.00 73 LYS A C 1
ATOM 634 O O . LYS A 1 73 ? 11.099 -8.029 -6.890 1.00 83.00 73 LYS A O 1
ATOM 639 N N . LYS A 1 74 ? 9.896 -6.280 -6.148 1.00 81.44 74 LYS A N 1
ATOM 640 C CA . LYS A 1 74 ? 9.429 -5.873 -7.479 1.00 81.44 74 LYS A CA 1
ATOM 641 C C . LYS A 1 74 ? 10.539 -5.246 -8.308 1.00 81.44 74 LYS A C 1
ATOM 643 O O . LYS A 1 74 ? 10.586 -5.500 -9.505 1.00 81.44 74 LYS A O 1
ATOM 648 N N . ALA A 1 75 ? 11.448 -4.498 -7.681 1.00 83.25 75 ALA A N 1
ATOM 649 C CA . ALA A 1 75 ? 12.626 -3.965 -8.361 1.00 83.25 75 ALA A CA 1
ATOM 650 C C . ALA A 1 75 ? 13.471 -5.093 -8.980 1.00 83.25 75 ALA A C 1
ATOM 652 O O . ALA A 1 75 ? 13.808 -5.016 -10.155 1.00 83.25 75 ALA A O 1
ATOM 653 N N . LEU A 1 76 ? 13.730 -6.171 -8.232 1.00 85.25 76 LEU A N 1
ATOM 654 C CA . LEU A 1 76 ? 14.510 -7.313 -8.717 1.00 85.25 76 LEU A CA 1
ATOM 655 C C . LEU A 1 76 ? 13.817 -8.049 -9.872 1.00 85.25 76 LEU A C 1
ATOM 657 O O . LEU A 1 76 ? 14.453 -8.375 -10.871 1.00 85.25 76 LEU A O 1
ATOM 661 N N . ILE A 1 77 ? 12.504 -8.273 -9.778 1.00 85.38 77 ILE A N 1
ATOM 662 C CA . ILE A 1 77 ? 11.732 -8.869 -10.881 1.00 85.38 77 ILE A CA 1
ATOM 663 C C . ILE A 1 77 ? 11.831 -7.988 -12.132 1.00 85.38 77 ILE A C 1
ATOM 665 O O . ILE A 1 77 ? 12.106 -8.486 -13.222 1.00 85.38 77 ILE A O 1
ATOM 669 N N . PHE A 1 78 ? 11.658 -6.674 -11.973 1.00 83.12 78 PHE A N 1
ATOM 670 C CA . PHE A 1 78 ? 11.725 -5.733 -13.087 1.00 83.12 78 PHE A CA 1
ATOM 671 C C . PHE A 1 78 ? 13.125 -5.676 -13.712 1.00 83.12 78 PHE A C 1
ATOM 673 O O . PHE A 1 78 ? 13.238 -5.604 -14.932 1.00 83.12 78 PHE A O 1
ATOM 680 N N . SER A 1 79 ? 14.194 -5.756 -12.909 1.00 83.38 79 SER A N 1
ATOM 681 C CA . SER A 1 79 ? 15.563 -5.801 -13.433 1.00 83.38 79 SER A CA 1
ATOM 682 C C . SER A 1 79 ? 15.845 -7.090 -14.198 1.00 83.38 79 SER A C 1
ATOM 684 O O . SER A 1 79 ? 16.467 -7.029 -15.249 1.00 83.38 79 SER A O 1
ATOM 686 N N . VAL A 1 80 ? 15.366 -8.243 -13.719 1.00 85.31 80 VAL A N 1
ATOM 687 C CA . VAL A 1 80 ? 15.540 -9.524 -14.427 1.00 85.31 80 VAL A CA 1
ATOM 688 C C . VAL A 1 80 ? 14.814 -9.504 -15.771 1.00 85.31 80 VAL A C 1
ATOM 690 O O . VAL A 1 80 ? 15.394 -9.904 -16.773 1.00 85.31 80 VAL A O 1
ATOM 693 N N . ILE A 1 81 ? 13.582 -8.987 -15.819 1.00 84.19 81 ILE A N 1
ATOM 694 C CA . ILE A 1 81 ? 12.828 -8.843 -17.075 1.00 84.19 81 ILE A CA 1
ATOM 695 C C . ILE A 1 81 ? 13.547 -7.888 -18.034 1.00 84.19 81 ILE A C 1
ATOM 697 O O . ILE A 1 81 ? 13.693 -8.208 -19.206 1.00 84.19 81 ILE A O 1
ATOM 701 N N . LEU A 1 82 ? 14.032 -6.742 -17.544 1.00 78.75 82 LEU A N 1
ATOM 702 C CA . LEU A 1 82 ? 14.765 -5.780 -18.368 1.00 78.75 82 LEU A CA 1
ATOM 703 C C . LEU A 1 82 ? 16.034 -6.397 -18.978 1.00 78.75 82 LEU A C 1
ATOM 705 O O . LEU A 1 82 ? 16.288 -6.198 -20.158 1.00 78.75 82 LEU A O 1
ATOM 709 N N . TYR A 1 83 ? 16.799 -7.159 -18.192 1.00 78.81 83 TYR A N 1
ATOM 710 C CA . TYR A 1 83 ? 18.018 -7.830 -18.656 1.00 78.81 83 TYR A CA 1
ATOM 711 C C . TYR A 1 83 ? 17.760 -9.056 -19.539 1.00 78.81 83 TYR A C 1
ATOM 713 O O . TYR A 1 83 ? 18.637 -9.421 -20.304 1.00 78.81 83 TYR A O 1
ATOM 721 N N . ALA A 1 84 ? 16.603 -9.713 -19.428 1.00 79.69 84 ALA A N 1
ATOM 722 C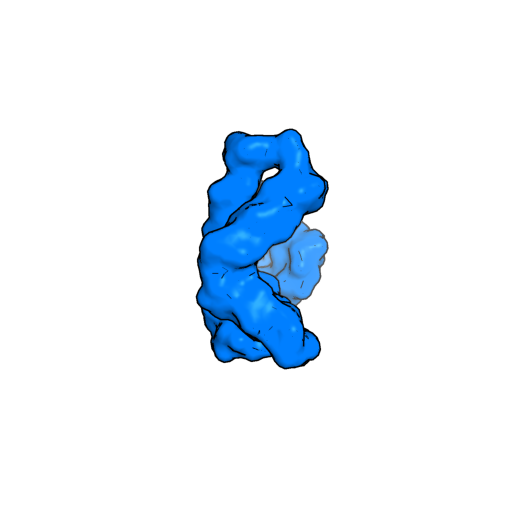 CA . ALA A 1 84 ? 16.259 -10.876 -20.251 1.00 79.69 84 ALA A CA 1
ATOM 723 C C . ALA A 1 84 ? 15.679 -10.505 -21.630 1.00 79.69 84 ALA A C 1
ATOM 725 O O . ALA A 1 84 ? 15.553 -11.370 -22.493 1.00 79.69 84 ALA A O 1
ATOM 726 N N . VAL A 1 85 ? 15.263 -9.248 -21.811 1.00 70.06 85 VAL A N 1
ATOM 727 C CA . VAL A 1 85 ? 14.655 -8.725 -23.050 1.00 70.06 85 VAL A CA 1
ATOM 728 C C . VAL A 1 85 ? 15.671 -7.961 -23.918 1.00 70.06 85 VAL A C 1
ATOM 730 O O . VAL A 1 85 ? 15.395 -7.701 -25.088 1.00 70.06 85 VAL A O 1
ATOM 733 N N . ILE A 1 86 ? 16.835 -7.622 -23.358 1.00 55.44 86 ILE A N 1
ATOM 734 C CA . ILE A 1 86 ? 17.998 -7.041 -24.050 1.00 55.44 86 ILE A CA 1
ATOM 735 C C . ILE A 1 86 ? 18.956 -8.170 -24.426 1.00 55.44 86 ILE A C 1
ATOM 737 O O . ILE A 1 86 ? 19.461 -8.143 -25.569 1.00 55.44 86 ILE A O 1
#

Sequence (86 aa):
MNEYQKEVFSNLILLREKLEIYLQTPKKLEIYAESFEKFFEAGNCNEIKFKATWSCWAFFGGYFFFLYRKDYKKALIFSVILYAVI

Organism: NCBI:txid2042961

pLDDT: mean 80.2, std 5.66, range [55.44, 87.38]

Radius of gyration: 17.05 Å; chains: 1; bounding box: 37×31×44 Å

Secondary structure (DSSP, 8-state):
--HHHHHHHH-HHHHHHHHHHHH--HHHHHHHHHHHHHHHHHTTTTS--------HHHHHHHHHHHHHTT-HHHHHHHHHHHHHH-

InterPro domains:
  IPR024399 Domain of unknown function DUF2628 [PF10947] (39-85)

Foldseek 3Di:
DDPVVLVCLVDLVSVLVVLCVVVVDPVCSVVVSVLQVVQCVVVVSPDRHDDDDDDPCCVPVQLVSCVVVVVVVRSVVSVVVVVVVD